Protein AF-A0AAW7ZMK2-F1 (afdb_monomer_lite)

Secondary structure (DSSP, 8-state):
----TTPEE--HHHHHHHHHHHHHHHHHGGG--SHHHHHHHHHHHHHHHHHHHTEE-TT--HHHHHHHHHHHHHHHHHHHTB-TTSPBP---

Organism: Enterobacter asburiae (NCBI:txid61645)

pLDDT: mean 91.4, std 13.64, range [38.41, 98.38]

Foldseek 3Di:
DDQDPQADEDELVVLVVLLVVLVVLLVCCVVDPDQVSLLVSLVVNVVSLVVNVNYDYPPHDPVSVVSSVVSSVSSVVSSVLADNSRDGNPPD

Structure (mmCIF, N/CA/C/O backbone):
data_AF-A0AAW7ZMK2-F1
#
_entry.id   AF-A0AAW7ZMK2-F1
#
loop_
_atom_site.group_PDB
_atom_site.id
_atom_site.type_symbol
_atom_site.label_atom_id
_atom_site.label_alt_id
_atom_site.label_comp_id
_atom_site.label_asym_id
_atom_site.label_entity_id
_atom_site.label_seq_id
_atom_site.pdbx_PDB_ins_code
_atom_site.Cartn_x
_atom_site.Cartn_y
_atom_site.Cartn_z
_atom_site.occupancy
_atom_site.B_iso_or_equiv
_atom_site.auth_seq_id
_atom_site.auth_comp_id
_atom_site.auth_asym_id
_atom_site.auth_atom_id
_atom_site.pdbx_PDB_model_num
ATOM 1 N N . MET A 1 1 ? 4.992 6.979 23.590 1.00 41.31 1 MET A N 1
ATOM 2 C CA . MET A 1 1 ? 4.915 7.198 22.129 1.00 41.31 1 MET A CA 1
ATOM 3 C C . MET A 1 1 ? 4.806 8.693 21.901 1.00 41.31 1 MET A C 1
ATOM 5 O O . MET A 1 1 ? 3.835 9.275 22.362 1.00 41.31 1 MET A O 1
ATOM 9 N N . LYS A 1 2 ? 5.822 9.329 21.307 1.00 38.41 2 LYS A N 1
ATOM 10 C CA . LYS A 1 2 ? 5.741 10.750 20.945 1.00 38.41 2 LYS A CA 1
ATOM 11 C C . LYS A 1 2 ? 4.784 10.861 19.755 1.00 38.41 2 LYS A C 1
ATOM 13 O O . LYS A 1 2 ? 5.083 10.280 18.715 1.00 38.41 2 LYS A O 1
ATOM 18 N N . LEU A 1 3 ? 3.641 11.531 19.929 1.00 43.81 3 LEU A N 1
ATOM 19 C CA . LEU A 1 3 ? 2.831 11.964 18.793 1.00 43.81 3 LEU A CA 1
ATOM 20 C C . LEU A 1 3 ? 3.705 12.923 17.984 1.00 43.81 3 LEU A C 1
ATOM 22 O O . LEU A 1 3 ? 4.107 13.968 18.488 1.00 43.81 3 LEU A O 1
ATOM 26 N N . THR A 1 4 ? 4.060 12.540 16.765 1.00 51.69 4 THR A N 1
ATOM 27 C CA . THR A 1 4 ? 4.601 13.487 15.796 1.00 51.69 4 THR A CA 1
ATOM 28 C C . THR A 1 4 ? 3.473 14.448 15.415 1.00 51.69 4 THR A C 1
ATOM 30 O O . THR A 1 4 ? 2.308 14.045 15.356 1.00 51.69 4 THR A O 1
ATOM 33 N N . GLU A 1 5 ? 3.805 15.721 15.192 1.00 57.28 5 GLU A N 1
ATOM 34 C CA . GLU A 1 5 ? 2.893 16.877 15.050 1.00 57.28 5 GLU A CA 1
ATOM 35 C C . GLU A 1 5 ? 1.848 16.778 13.916 1.00 57.28 5 GLU A C 1
ATOM 37 O O . GLU A 1 5 ? 1.103 17.719 13.677 1.00 57.28 5 GLU A O 1
ATOM 42 N N . ASN A 1 6 ? 1.747 15.638 13.230 1.00 73.00 6 ASN A N 1
ATOM 43 C CA . ASN A 1 6 ? 0.902 15.440 12.058 1.00 73.00 6 ASN A CA 1
ATOM 44 C C . ASN A 1 6 ? -0.102 14.284 12.216 1.00 73.00 6 ASN A C 1
ATOM 46 O O . ASN A 1 6 ? -0.501 13.675 11.232 1.00 73.00 6 ASN A O 1
ATOM 50 N N . THR A 1 7 ? -0.472 13.932 13.451 1.00 80.31 7 THR A N 1
ATOM 51 C CA . THR A 1 7 ? -1.443 12.861 13.736 1.00 80.31 7 THR A CA 1
ATOM 52 C C . THR A 1 7 ? -2.851 13.259 13.281 1.00 80.31 7 THR A C 1
ATOM 54 O O . THR A 1 7 ? -3.439 14.196 13.815 1.00 80.31 7 THR A O 1
ATOM 57 N N . GLN A 1 8 ? -3.417 12.514 12.331 1.00 89.94 8 GLN A N 1
ATOM 58 C CA . GLN A 1 8 ? -4.772 12.702 11.824 1.00 89.94 8 GLN A CA 1
ATOM 59 C C . GLN A 1 8 ? -5.720 11.673 12.446 1.00 89.94 8 GLN A C 1
ATOM 61 O O . GLN A 1 8 ? -5.591 10.468 12.222 1.00 89.94 8 GLN A O 1
ATOM 66 N N . TYR A 1 9 ? -6.706 12.146 13.206 1.00 92.62 9 TYR A N 1
ATOM 67 C CA . TYR A 1 9 ? -7.760 11.281 13.726 1.00 92.62 9 TYR A CA 1
ATOM 68 C C . TYR A 1 9 ? -8.822 11.017 12.664 1.00 92.62 9 TYR A C 1
ATOM 70 O O . TYR A 1 9 ? -9.362 11.951 12.078 1.00 92.62 9 TYR A O 1
ATOM 78 N N . VAL A 1 10 ? -9.130 9.741 12.445 1.00 93.50 10 VAL A N 1
ATOM 79 C CA . VAL A 1 10 ? -10.073 9.295 11.413 1.00 93.50 10 VAL A CA 1
ATOM 80 C C . VAL A 1 10 ? -11.163 8.400 11.994 1.00 93.50 10 VAL A C 1
ATOM 82 O O . VAL A 1 10 ? -10.999 7.745 13.033 1.00 93.50 10 VAL A O 1
ATOM 85 N N . THR A 1 11 ? -12.298 8.351 11.307 1.00 96.12 11 THR A N 1
ATOM 86 C CA . THR A 1 11 ? -13.384 7.416 11.606 1.00 96.12 11 THR A CA 1
ATOM 87 C C . THR A 1 11 ? -12.956 5.968 11.343 1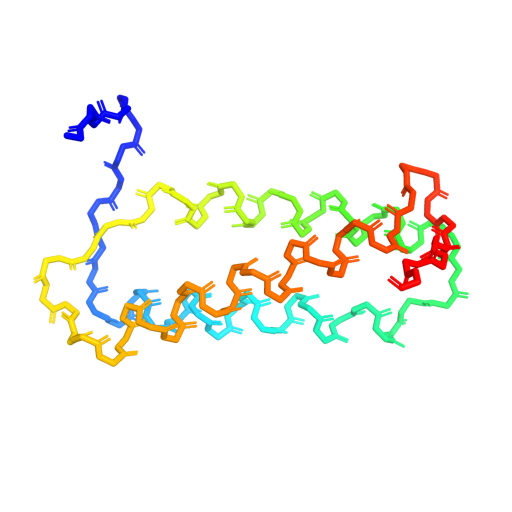.00 96.12 11 THR A C 1
ATOM 89 O O . THR A 1 11 ? -11.997 5.690 10.622 1.00 96.12 11 THR A O 1
ATOM 92 N N . VAL A 1 12 ? -13.695 5.003 11.903 1.00 96.00 12 VAL A N 1
ATOM 93 C CA . VAL A 1 12 ? -13.442 3.570 11.645 1.00 96.00 12 VAL A CA 1
ATOM 94 C C . VAL A 1 12 ? -13.614 3.237 10.159 1.00 96.00 12 VAL A C 1
ATOM 96 O O . VAL A 1 12 ? -12.876 2.409 9.628 1.00 96.00 12 VAL A O 1
ATOM 99 N N . ALA A 1 13 ? -14.570 3.883 9.485 1.00 96.06 13 ALA A N 1
ATOM 100 C CA . ALA A 1 13 ? -14.809 3.690 8.059 1.00 96.06 13 ALA A CA 1
ATOM 101 C C . ALA A 1 13 ? -13.605 4.154 7.230 1.00 96.06 13 ALA A C 1
ATOM 103 O O . ALA A 1 13 ? -13.066 3.369 6.458 1.00 96.06 13 ALA A O 1
ATOM 104 N N . GLU A 1 14 ? -13.118 5.376 7.456 1.00 95.44 14 GLU A N 1
ATOM 105 C CA . GLU A 1 14 ? -11.923 5.904 6.782 1.00 95.44 14 GLU A CA 1
ATOM 106 C C . GLU A 1 14 ? -10.678 5.063 7.075 1.00 95.44 14 GLU A C 1
ATOM 108 O O . GLU A 1 14 ? -9.894 4.783 6.169 1.00 95.44 14 GLU A O 1
ATOM 113 N N . TYR A 1 15 ? -10.523 4.594 8.318 1.00 95.69 15 TYR A N 1
ATOM 114 C CA . TYR A 1 15 ? -9.421 3.714 8.697 1.00 95.69 15 TYR A CA 1
ATOM 115 C C . TYR A 1 15 ? -9.436 2.411 7.885 1.00 95.69 15 TYR A C 1
ATOM 117 O O . TYR A 1 15 ? -8.419 2.013 7.320 1.00 95.69 15 TYR A O 1
ATOM 125 N N . ARG A 1 16 ? -10.602 1.768 7.743 1.00 96.69 16 ARG A N 1
ATOM 126 C CA . ARG A 1 16 ? -10.767 0.548 6.931 1.00 96.69 16 ARG A CA 1
ATOM 127 C C . ARG A 1 16 ? -10.624 0.799 5.432 1.00 96.69 16 ARG A C 1
ATOM 129 O O . ARG A 1 16 ? -10.046 -0.031 4.725 1.00 96.69 16 ARG A O 1
ATOM 136 N N . SER A 1 17 ? -11.098 1.941 4.947 1.00 96.69 17 SER A N 1
ATOM 137 C CA . SER A 1 17 ? -10.873 2.369 3.566 1.00 96.69 17 SER A CA 1
ATOM 138 C C . SER A 1 17 ? -9.382 2.546 3.285 1.00 96.69 17 SER A C 1
ATOM 140 O O . SER A 1 17 ? -8.903 2.091 2.250 1.00 96.69 17 SER A O 1
ATOM 142 N N . CYS A 1 18 ? -8.620 3.104 4.231 1.00 95.88 18 CYS A N 1
ATOM 143 C CA . CYS A 1 18 ? -7.165 3.207 4.132 1.00 95.88 18 CYS A CA 1
ATOM 144 C C . CYS A 1 18 ? -6.502 1.823 4.019 1.00 95.88 18 CYS A C 1
ATOM 146 O O . CYS A 1 18 ? -5.676 1.618 3.133 1.00 95.88 18 CYS A O 1
ATOM 148 N N . ILE A 1 19 ? -6.916 0.841 4.834 1.00 97.00 19 ILE A N 1
ATOM 149 C CA . ILE A 1 19 ? -6.426 -0.551 4.733 1.00 97.00 19 ILE A CA 1
ATOM 150 C C . ILE A 1 19 ? -6.655 -1.111 3.324 1.00 97.00 19 ILE A C 1
ATOM 152 O O . ILE A 1 19 ? -5.756 -1.719 2.740 1.00 97.00 19 ILE A O 1
ATOM 156 N N . THR A 1 20 ? -7.857 -0.909 2.785 1.00 97.44 20 THR A N 1
ATOM 157 C CA . THR A 1 20 ? -8.223 -1.373 1.441 1.00 97.44 20 THR A CA 1
ATOM 158 C C . THR A 1 20 ? -7.349 -0.705 0.385 1.00 97.44 20 THR A C 1
ATOM 160 O O . THR A 1 20 ? -6.753 -1.393 -0.437 1.00 97.44 20 THR A O 1
ATOM 163 N N . LEU A 1 21 ? -7.179 0.615 0.473 1.00 96.88 21 LEU A N 1
ATOM 164 C CA . LEU A 1 21 ? -6.355 1.392 -0.445 1.00 96.88 21 LEU A CA 1
ATOM 165 C C . LEU A 1 21 ? -4.888 0.936 -0.436 1.00 96.88 21 LEU A C 1
ATOM 167 O O . LEU A 1 21 ? -4.304 0.757 -1.500 1.00 96.88 21 LEU A O 1
ATOM 171 N N . LEU A 1 22 ? -4.297 0.686 0.737 1.00 97.81 22 LEU A N 1
ATOM 172 C CA . LEU A 1 22 ? -2.920 0.182 0.839 1.00 97.81 22 LEU A CA 1
ATOM 173 C C . LEU A 1 22 ? -2.744 -1.160 0.114 1.00 97.81 22 LEU A C 1
ATOM 175 O O . LEU A 1 22 ? -1.740 -1.368 -0.567 1.00 97.81 22 LEU A O 1
ATOM 179 N N . ARG A 1 23 ? -3.733 -2.056 0.219 1.00 97.75 23 ARG A N 1
ATOM 180 C CA . ARG A 1 23 ? -3.736 -3.338 -0.502 1.00 97.75 23 ARG A CA 1
ATOM 181 C C . ARG A 1 23 ? -3.882 -3.139 -2.006 1.00 97.75 23 ARG A C 1
ATOM 183 O O . ARG A 1 23 ? -3.109 -3.723 -2.753 1.00 97.75 23 ARG A O 1
ATOM 190 N N . THR A 1 24 ? -4.783 -2.258 -2.440 1.00 97.56 24 THR A N 1
ATOM 191 C CA . THR A 1 24 ? -4.938 -1.911 -3.859 1.00 97.56 24 THR A CA 1
ATOM 192 C C . THR A 1 24 ? -3.639 -1.371 -4.451 1.00 97.56 24 THR A C 1
ATOM 194 O O . THR A 1 24 ? -3.244 -1.793 -5.533 1.00 97.56 24 THR A O 1
ATOM 197 N N . TYR A 1 25 ? -2.924 -0.493 -3.737 1.00 96.38 25 TYR A N 1
ATOM 198 C CA . TYR A 1 25 ? -1.614 -0.022 -4.193 1.00 96.38 25 TYR A CA 1
ATOM 199 C C . TYR A 1 25 ? -0.588 -1.148 -4.259 1.00 96.38 25 TYR A C 1
ATOM 201 O O . TYR A 1 25 ? 0.189 -1.181 -5.206 1.00 96.38 25 TYR A O 1
ATOM 209 N N . LYS A 1 26 ? -0.589 -2.086 -3.308 1.00 97.06 26 LYS A N 1
ATOM 210 C CA . LYS A 1 26 ? 0.296 -3.256 -3.369 1.00 97.06 26 LYS A CA 1
ATOM 211 C C . LYS A 1 26 ? 0.023 -4.079 -4.633 1.00 97.06 26 LYS A C 1
ATOM 213 O O . LYS A 1 26 ? 0.954 -4.394 -5.365 1.00 97.06 26 LYS A O 1
ATOM 218 N N . ASP A 1 27 ? -1.243 -4.380 -4.909 1.00 97.31 27 ASP A N 1
ATOM 219 C CA . ASP A 1 27 ? -1.638 -5.207 -6.054 1.00 97.31 27 ASP A CA 1
ATOM 220 C C . ASP A 1 27 ? -1.416 -4.491 -7.400 1.00 97.31 27 ASP A C 1
ATOM 222 O O . ASP A 1 27 ? -1.099 -5.133 -8.399 1.00 97.31 27 ASP A O 1
ATOM 226 N N . ALA A 1 28 ? -1.486 -3.156 -7.428 1.00 97.19 28 ALA A N 1
ATOM 227 C CA . ALA A 1 28 ? -1.225 -2.364 -8.631 1.00 97.19 28 ALA A CA 1
ATOM 228 C C . ALA A 1 28 ? 0.199 -2.541 -9.194 1.00 97.19 28 ALA A C 1
ATOM 230 O O . ALA A 1 28 ? 0.400 -2.303 -10.383 1.00 97.19 28 ALA A O 1
ATOM 231 N N . LEU A 1 29 ? 1.170 -2.991 -8.385 1.00 97.00 29 LEU A N 1
ATOM 232 C CA . LEU A 1 29 ? 2.526 -3.286 -8.862 1.00 97.00 29 LEU A CA 1
ATOM 233 C C . LEU A 1 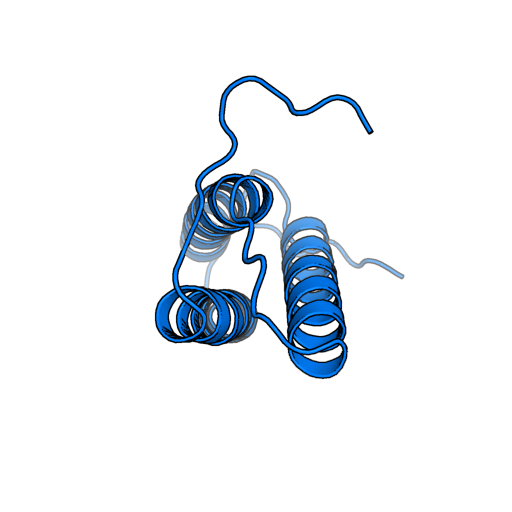29 ? 2.527 -4.342 -9.976 1.00 97.00 29 LEU A C 1
ATOM 235 O O . LEU A 1 29 ? 3.286 -4.219 -10.935 1.00 97.00 29 LEU A O 1
ATOM 239 N N . TYR A 1 30 ? 1.666 -5.360 -9.872 1.00 94.50 30 TYR A N 1
ATOM 240 C CA . TYR A 1 30 ? 1.590 -6.442 -10.859 1.00 94.50 30 TYR A CA 1
ATOM 241 C C . TYR A 1 30 ? 1.103 -5.965 -12.232 1.00 94.50 30 TYR A C 1
ATOM 243 O O . TYR A 1 30 ? 1.324 -6.650 -13.225 1.00 94.50 30 TYR A O 1
ATOM 251 N N . GLY A 1 31 ? 0.459 -4.796 -12.295 1.00 96.06 31 GLY A N 1
ATOM 252 C CA . GLY A 1 31 ? 0.032 -4.170 -13.544 1.00 96.06 31 GLY A CA 1
ATOM 253 C C . GLY A 1 31 ? 1.100 -3.299 -14.210 1.00 96.06 31 GLY A C 1
ATOM 254 O O . GLY A 1 31 ? 0.856 -2.810 -15.306 1.00 96.06 31 GLY A O 1
ATOM 255 N N . CYS A 1 32 ? 2.254 -3.065 -13.574 1.00 97.38 32 CYS A N 1
ATOM 256 C CA . CYS A 1 32 ? 3.318 -2.245 -14.151 1.00 97.38 32 CYS A CA 1
ATOM 257 C C . CYS A 1 32 ? 4.195 -3.065 -15.111 1.00 97.38 32 CYS A C 1
ATOM 259 O O . CYS A 1 32 ? 4.932 -3.965 -14.699 1.00 97.38 32 CYS A O 1
ATOM 261 N N . CYS A 1 33 ? 4.176 -2.694 -1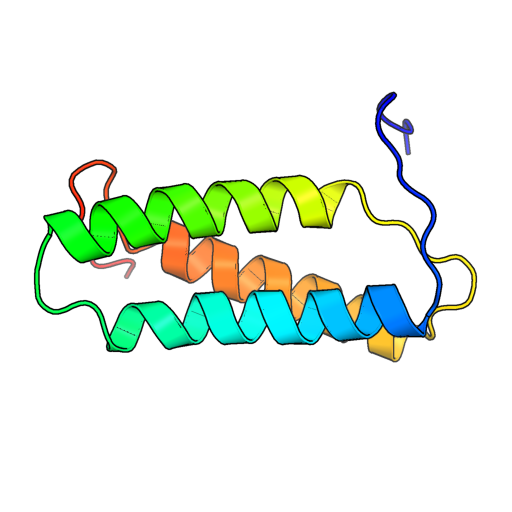6.384 1.00 96.00 33 CYS A N 1
ATOM 262 C CA . CYS A 1 33 ? 4.840 -3.369 -17.492 1.00 96.00 33 CYS A CA 1
ATOM 263 C C . CYS A 1 33 ? 6.278 -2.883 -17.718 1.00 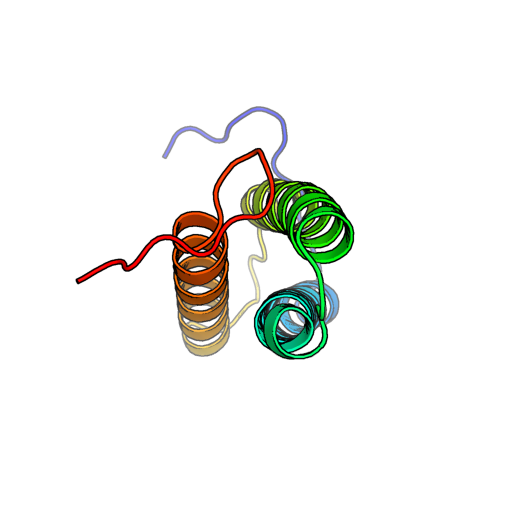96.00 33 CYS A C 1
ATOM 265 O O . CYS A 1 33 ? 7.114 -3.641 -18.209 1.00 96.00 33 CYS A O 1
ATOM 267 N N . ASN A 1 34 ? 6.603 -1.646 -17.340 1.00 97.00 34 ASN A N 1
ATOM 268 C CA . ASN A 1 34 ? 7.932 -1.066 -17.551 1.00 97.00 34 ASN A CA 1
ATOM 269 C C . ASN A 1 34 ? 8.483 -0.359 -16.298 1.00 97.00 34 ASN A C 1
ATOM 271 O O . ASN A 1 34 ? 7.833 -0.286 -15.251 1.00 97.00 34 ASN A O 1
ATOM 275 N N . ASN A 1 35 ? 9.730 0.106 -16.390 1.00 97.94 35 ASN A N 1
ATOM 276 C CA . ASN A 1 35 ? 10.414 0.753 -15.272 1.00 97.94 35 ASN A CA 1
ATOM 277 C C . ASN A 1 35 ? 9.787 2.110 -14.919 1.00 97.94 35 ASN A C 1
ATOM 279 O O . ASN A 1 35 ? 9.632 2.393 -13.737 1.00 97.94 35 ASN A O 1
ATOM 283 N N . ASP A 1 36 ? 9.336 2.897 -15.895 1.00 98.12 36 ASP A N 1
ATOM 284 C CA . ASP A 1 36 ? 8.716 4.209 -15.650 1.00 98.12 36 ASP A CA 1
ATOM 285 C C . ASP A 1 36 ? 7.385 4.079 -14.890 1.00 98.12 36 ASP A C 1
ATOM 287 O O . ASP A 1 36 ? 7.087 4.838 -13.960 1.00 98.12 36 ASP A O 1
ATOM 291 N N . GLU A 1 37 ? 6.593 3.062 -15.231 1.00 98.19 37 GLU A N 1
ATOM 292 C CA . GLU A 1 37 ? 5.365 2.708 -14.524 1.00 98.19 37 GLU A CA 1
ATOM 293 C C . GLU A 1 37 ? 5.663 2.248 -13.099 1.00 98.19 37 GLU A C 1
ATOM 295 O O . GLU A 1 37 ? 5.026 2.730 -12.161 1.00 98.19 37 GLU A O 1
ATOM 300 N N . ARG A 1 38 ? 6.663 1.377 -12.910 1.00 98.31 38 ARG A N 1
ATOM 301 C CA . ARG A 1 38 ? 7.098 0.927 -11.577 1.00 98.31 38 ARG A CA 1
ATOM 302 C C . ARG A 1 38 ? 7.658 2.070 -10.736 1.00 98.31 38 ARG A C 1
ATOM 304 O O . ARG A 1 38 ? 7.374 2.143 -9.542 1.00 98.31 38 ARG A O 1
ATOM 311 N N . GLN A 1 39 ? 8.401 2.994 -11.334 1.00 98.12 39 GLN A N 1
ATOM 312 C CA . GLN A 1 39 ? 8.903 4.195 -10.673 1.00 98.12 39 GLN A CA 1
ATOM 313 C C . GLN A 1 39 ? 7.744 5.096 -10.227 1.00 98.12 39 GLN A C 1
ATOM 315 O O . GLN A 1 39 ? 7.675 5.499 -9.061 1.00 98.12 39 GLN A O 1
ATOM 320 N N . SER A 1 40 ? 6.801 5.368 -11.132 1.00 97.88 40 SER A N 1
ATOM 321 C CA . SER A 1 40 ? 5.601 6.160 -10.845 1.00 97.88 40 SER A CA 1
ATOM 322 C C . SER A 1 40 ? 4.749 5.515 -9.755 1.00 97.88 40 SER A C 1
ATOM 324 O O . SER A 1 40 ? 4.291 6.186 -8.825 1.00 97.88 40 SER A O 1
ATOM 326 N N . TRP A 1 41 ? 4.562 4.198 -9.838 1.00 98.38 41 TRP A N 1
ATOM 327 C CA . TRP A 1 41 ? 3.901 3.397 -8.820 1.00 98.38 41 TRP A CA 1
ATOM 328 C C . TRP A 1 41 ? 4.604 3.536 -7.470 1.00 98.38 41 TRP A C 1
ATOM 330 O O . TRP A 1 41 ? 3.952 3.870 -6.482 1.00 98.38 41 TRP A O 1
ATOM 340 N N . ARG A 1 42 ? 5.932 3.374 -7.426 1.00 98.06 42 ARG A N 1
ATOM 341 C CA . ARG A 1 42 ? 6.728 3.437 -6.195 1.00 98.06 42 ARG A CA 1
ATOM 342 C C . ARG A 1 42 ? 6.593 4.792 -5.507 1.00 98.06 42 ARG A C 1
ATOM 344 O O . ARG A 1 42 ? 6.421 4.848 -4.289 1.00 98.06 42 ARG A O 1
ATOM 351 N N . ALA A 1 43 ? 6.637 5.884 -6.271 1.00 97.69 43 ALA A N 1
ATOM 352 C CA . ALA A 1 43 ? 6.452 7.235 -5.745 1.00 97.69 43 ALA A CA 1
ATOM 353 C C . ALA A 1 43 ? 5.055 7.427 -5.127 1.00 97.69 43 ALA A C 1
ATOM 355 O O . ALA A 1 43 ? 4.929 7.938 -4.011 1.00 97.69 43 ALA A O 1
ATOM 356 N N . ARG A 1 44 ? 4.001 6.962 -5.813 1.00 97.38 44 ARG A N 1
ATOM 357 C CA . ARG A 1 44 ? 2.620 7.010 -5.303 1.00 97.38 44 ARG A CA 1
ATOM 358 C C . ARG A 1 44 ? 2.455 6.136 -4.058 1.00 97.38 44 ARG A C 1
ATOM 360 O O . ARG A 1 44 ? 1.921 6.604 -3.056 1.00 97.38 44 ARG A O 1
ATOM 367 N N . ALA A 1 45 ? 2.959 4.906 -4.089 1.00 97.62 45 ALA A N 1
ATOM 368 C CA . ALA A 1 45 ? 2.896 3.960 -2.981 1.00 97.62 45 ALA A CA 1
ATOM 369 C C . ALA A 1 45 ? 3.572 4.517 -1.716 1.00 97.62 45 ALA A C 1
ATOM 371 O O . ALA A 1 45 ? 2.987 4.457 -0.636 1.00 97.62 45 ALA A O 1
ATOM 372 N N . LEU A 1 46 ? 4.749 5.142 -1.851 1.00 97.19 46 LEU A N 1
ATOM 373 C CA . LEU A 1 46 ? 5.420 5.841 -0.748 1.00 97.19 46 LEU A CA 1
ATOM 374 C C . LEU A 1 46 ? 4.578 6.984 -0.176 1.00 97.19 46 LEU A C 1
ATOM 376 O O . LEU A 1 46 ? 4.474 7.116 1.042 1.00 97.19 46 LEU A O 1
ATOM 380 N N . ASN A 1 47 ? 3.959 7.794 -1.038 1.00 95.62 47 ASN A N 1
ATOM 381 C CA . ASN A 1 47 ? 3.094 8.890 -0.604 1.00 95.62 47 ASN A CA 1
ATOM 382 C C . ASN A 1 47 ? 1.895 8.370 0.206 1.00 95.62 47 ASN A C 1
ATOM 384 O O . ASN A 1 47 ? 1.601 8.890 1.282 1.00 95.62 47 ASN A O 1
ATOM 388 N N . HIS A 1 48 ? 1.240 7.310 -0.275 1.00 95.31 48 HIS A N 1
ATOM 389 C CA . HIS A 1 48 ? 0.109 6.697 0.420 1.00 95.31 48 HIS A CA 1
ATOM 390 C C . HIS A 1 48 ? 0.512 6.024 1.727 1.00 95.31 48 HIS A C 1
ATOM 392 O O . HIS A 1 48 ? -0.191 6.188 2.721 1.00 95.31 48 HIS A O 1
ATOM 398 N N . LEU A 1 49 ? 1.648 5.325 1.758 1.00 96.38 49 LEU A N 1
ATOM 399 C CA . LEU A 1 49 ? 2.155 4.722 2.985 1.00 96.38 49 LEU A CA 1
ATOM 400 C C . LEU A 1 49 ? 2.497 5.795 4.026 1.00 96.38 49 LEU A C 1
ATOM 402 O O . LEU A 1 49 ? 2.089 5.679 5.177 1.00 96.38 49 LEU A O 1
ATOM 406 N N . SER A 1 50 ? 3.168 6.875 3.617 1.00 94.00 50 SER A N 1
ATOM 407 C CA . SER A 1 50 ? 3.485 8.000 4.502 1.00 94.00 50 SER A CA 1
ATOM 408 C C . SER A 1 50 ? 2.218 8.648 5.072 1.00 94.00 50 SER A C 1
ATOM 410 O O . SER A 1 50 ? 2.111 8.798 6.288 1.00 94.00 50 SER A O 1
ATOM 412 N N . LYS A 1 51 ? 1.210 8.934 4.237 1.00 91.75 51 LYS A N 1
ATOM 413 C CA . LYS A 1 51 ? -0.097 9.436 4.700 1.00 91.75 51 LYS A CA 1
ATOM 414 C C . LYS A 1 51 ? -0.807 8.459 5.633 1.00 91.75 51 LYS A C 1
ATOM 416 O O . LYS A 1 51 ? -1.410 8.876 6.607 1.00 91.75 51 LYS A O 1
ATOM 421 N N . ALA A 1 52 ? -0.731 7.157 5.374 1.00 92.75 52 ALA A N 1
ATOM 422 C CA . ALA A 1 52 ? -1.341 6.173 6.257 1.00 92.75 52 ALA A CA 1
ATOM 423 C C . ALA A 1 52 ? -0.689 6.184 7.648 1.00 92.75 52 ALA A C 1
ATOM 425 O O . ALA A 1 52 ? -1.392 6.052 8.645 1.00 92.75 52 ALA A O 1
ATOM 426 N N . THR A 1 53 ? 0.630 6.392 7.753 1.00 88.81 53 THR A N 1
ATOM 427 C CA . THR A 1 53 ? 1.307 6.408 9.065 1.00 88.81 53 THR A CA 1
ATOM 428 C C . THR A 1 53 ? 0.861 7.536 9.993 1.00 88.81 53 THR A C 1
ATOM 430 O O . THR A 1 53 ? 1.059 7.413 11.199 1.00 88.81 53 THR A O 1
ATOM 433 N N . SER A 1 54 ? 0.231 8.596 9.475 1.00 89.50 54 SER A N 1
ATOM 434 C CA . SER A 1 54 ? -0.366 9.636 10.312 1.00 89.50 54 SER A CA 1
ATOM 435 C C . SER A 1 54 ? -1.787 9.318 10.783 1.00 89.50 54 SER A C 1
ATOM 437 O O . SER A 1 54 ? -2.308 10.042 11.630 1.00 89.50 54 SER A O 1
ATOM 439 N N . PHE A 1 55 ? -2.436 8.267 10.272 1.00 90.44 55 PHE A N 1
ATOM 440 C CA . PHE A 1 55 ? -3.825 7.959 10.611 1.00 90.44 55 PHE A CA 1
ATOM 441 C C . PHE A 1 55 ? -3.926 7.252 11.961 1.00 90.44 55 PHE A C 1
ATOM 443 O O . PHE A 1 55 ? -3.381 6.168 12.173 1.00 90.44 55 PHE A O 1
ATOM 450 N N . HIS A 1 56 ? -4.734 7.821 12.849 1.00 89.38 56 HIS A N 1
ATOM 451 C CA . HIS A 1 56 ? -5.071 7.241 14.141 1.00 89.38 56 HIS A CA 1
ATOM 452 C C . HIS A 1 56 ? -6.587 7.090 14.284 1.00 89.38 56 HIS A C 1
ATOM 454 O O . HIS A 1 56 ? -7.354 8.005 14.000 1.00 89.38 56 HIS A O 1
ATOM 460 N N . CYS A 1 57 ? -7.043 5.933 14.764 1.00 92.81 57 CYS A N 1
ATOM 461 C CA . CYS A 1 57 ? -8.464 5.675 14.991 1.00 92.81 57 CYS A CA 1
ATOM 462 C C . CYS A 1 57 ? -8.691 5.086 16.386 1.00 92.81 57 CYS A C 1
ATOM 464 O O . CYS A 1 57 ? -8.366 3.930 16.633 1.00 92.81 57 CYS A O 1
ATOM 466 N N . HIS A 1 58 ? -9.289 5.855 17.298 1.00 89.88 58 HIS A N 1
ATOM 467 C CA . HIS A 1 58 ? -9.537 5.414 18.680 1.00 89.88 58 HIS A CA 1
ATOM 468 C C . HIS A 1 58 ? -10.525 4.246 18.795 1.00 89.88 58 HIS A C 1
ATOM 470 O O . HIS A 1 58 ? -10.451 3.460 19.733 1.00 89.88 58 HIS A O 1
ATOM 476 N N . ARG A 1 59 ? -11.480 4.153 17.862 1.00 91.44 59 ARG A N 1
ATOM 477 C CA . ARG A 1 59 ? -12.585 3.180 17.906 1.00 91.44 59 ARG A CA 1
ATOM 478 C C . ARG A 1 59 ? -12.355 1.959 17.012 1.00 91.44 59 ARG A C 1
ATOM 480 O O . ARG A 1 59 ? -13.238 1.107 16.911 1.00 91.44 59 ARG A O 1
ATOM 487 N N . ALA A 1 60 ? -11.209 1.881 16.337 1.00 93.50 60 ALA A N 1
ATOM 488 C CA . ALA A 1 60 ? -10.852 0.717 15.540 1.00 93.50 60 ALA A CA 1
ATOM 489 C C . ALA A 1 60 ? -10.678 -0.507 16.453 1.00 93.50 60 ALA A C 1
ATOM 491 O O . ALA A 1 60 ? -10.163 -0.411 17.567 1.00 93.50 60 ALA A O 1
ATOM 492 N N . LYS A 1 61 ? -11.129 -1.678 15.998 1.00 94.94 61 LYS A N 1
ATOM 493 C CA . LYS A 1 61 ? -10.974 -2.913 16.773 1.00 94.94 61 LYS A CA 1
ATOM 494 C C . LYS A 1 61 ? -9.521 -3.397 16.685 1.00 94.94 61 LYS A C 1
ATOM 496 O O . LYS A 1 61 ? -8.851 -3.136 15.686 1.00 94.94 61 LYS A O 1
ATOM 501 N N . PRO A 1 62 ? -9.039 -4.222 17.634 1.00 95.81 62 PRO A N 1
ATOM 502 C CA . PRO A 1 62 ? -7.721 -4.860 17.533 1.00 95.81 62 PRO A CA 1
ATOM 503 C C . PRO A 1 62 ? -7.469 -5.580 16.197 1.00 95.81 62 PRO A C 1
ATOM 505 O O . PRO A 1 62 ? -6.344 -5.609 15.705 1.00 95.81 62 PRO A O 1
ATOM 508 N N . ALA A 1 63 ? -8.517 -6.142 15.586 1.00 95.94 63 ALA A N 1
ATOM 509 C CA . ALA A 1 63 ? -8.441 -6.746 14.257 1.00 95.94 63 ALA A CA 1
ATOM 510 C C . ALA A 1 63 ? -8.131 -5.722 13.150 1.00 95.94 63 ALA A C 1
ATOM 512 O O . ALA A 1 63 ? -7.294 -6.008 12.297 1.00 95.94 63 ALA A O 1
ATOM 513 N N . ASP A 1 64 ? -8.743 -4.535 13.198 1.00 95.69 64 ASP A N 1
ATOM 514 C CA . ASP A 1 64 ? -8.501 -3.454 12.238 1.00 95.69 64 ASP A CA 1
ATOM 515 C C . ASP A 1 64 ? -7.038 -2.985 12.328 1.00 95.69 64 ASP A C 1
ATOM 517 O O . ASP A 1 64 ? -6.359 -2.883 11.310 1.00 95.69 64 ASP A O 1
ATOM 521 N N . PHE A 1 65 ? -6.500 -2.811 13.543 1.00 95.06 65 PHE A N 1
ATOM 522 C CA . PHE A 1 65 ? -5.088 -2.451 13.743 1.00 95.06 65 PHE A CA 1
ATOM 523 C C . PHE A 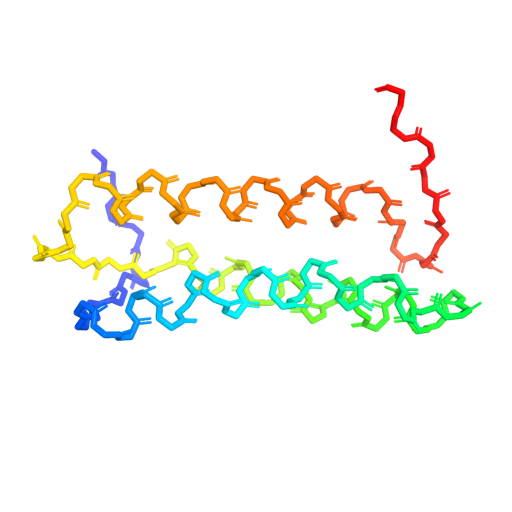1 65 ? -4.116 -3.505 13.197 1.00 95.06 65 PHE A C 1
ATOM 525 O O . PHE A 1 65 ? -3.109 -3.160 12.577 1.00 95.06 65 PHE A O 1
ATOM 532 N N . ARG A 1 66 ? -4.408 -4.801 13.394 1.00 97.19 66 ARG A N 1
ATOM 533 C CA . ARG A 1 66 ? -3.593 -5.888 12.823 1.00 97.19 66 ARG A CA 1
ATOM 534 C C . ARG A 1 66 ? -3.623 -5.869 11.299 1.00 97.19 66 ARG A C 1
ATOM 536 O O . ARG A 1 66 ? -2.573 -5.997 10.673 1.00 97.19 66 ARG A O 1
ATOM 543 N N . GLN A 1 67 ? -4.804 -5.695 10.708 1.00 97.44 67 GLN A N 1
ATOM 544 C CA . GLN A 1 67 ? -4.958 -5.612 9.257 1.00 97.44 67 GLN A CA 1
ATOM 545 C C . GLN A 1 67 ? -4.243 -4.391 8.677 1.00 97.44 67 GLN A C 1
ATOM 547 O O . GLN A 1 67 ? -3.571 -4.525 7.658 1.00 97.44 67 GLN A O 1
ATOM 552 N N . PHE A 1 68 ? -4.332 -3.241 9.344 1.00 96.50 68 PHE A N 1
ATOM 553 C CA . PHE A 1 68 ? -3.626 -2.025 8.958 1.00 96.50 68 PHE A CA 1
ATOM 554 C C . PHE A 1 68 ? -2.112 -2.210 9.001 1.00 96.50 68 PHE A C 1
ATOM 556 O O . PHE A 1 68 ? -1.439 -2.001 7.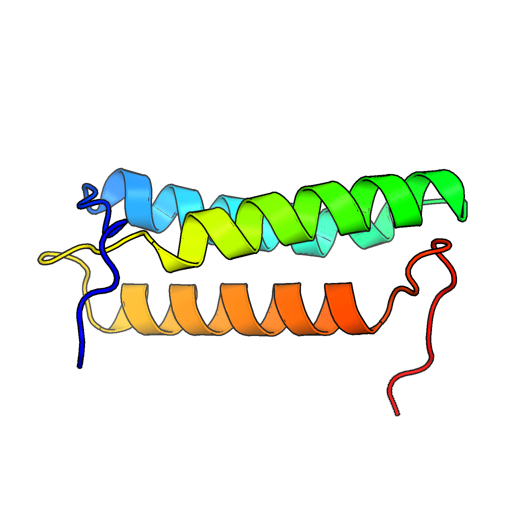995 1.00 96.50 68 PHE A O 1
ATOM 563 N N . LYS A 1 69 ? -1.577 -2.701 10.125 1.00 96.19 69 LYS A N 1
ATOM 564 C CA . LYS A 1 69 ? -0.144 -2.993 10.258 1.00 96.19 69 LYS A CA 1
ATOM 565 C C . LYS A 1 69 ? 0.332 -3.957 9.170 1.00 96.19 69 LYS A C 1
ATOM 567 O O . LYS A 1 69 ? 1.353 -3.702 8.540 1.00 96.19 69 LYS A O 1
ATOM 572 N N . SER A 1 70 ? -0.424 -5.027 8.927 1.00 97.44 70 SER A N 1
ATOM 573 C CA . SER A 1 70 ? -0.115 -6.008 7.886 1.00 97.44 70 SER A CA 1
ATOM 574 C C . SER A 1 70 ? -0.115 -5.382 6.487 1.00 97.44 70 SER A C 1
ATOM 576 O O . SER A 1 70 ? 0.830 -5.596 5.733 1.00 97.44 70 SER A O 1
ATOM 578 N N . ALA A 1 71 ? -1.111 -4.553 6.155 1.00 97.75 71 ALA A N 1
ATOM 579 C CA . ALA A 1 71 ? -1.186 -3.868 4.864 1.00 97.75 71 ALA A CA 1
ATOM 580 C C . ALA A 1 71 ? -0.012 -2.896 4.656 1.00 97.75 71 ALA A C 1
ATOM 582 O O . ALA A 1 71 ? 0.612 -2.917 3.597 1.00 97.75 71 ALA A O 1
ATOM 583 N N . CYS A 1 72 ? 0.347 -2.109 5.677 1.00 97.44 72 CYS A N 1
ATOM 584 C CA . CYS A 1 72 ? 1.522 -1.236 5.641 1.00 97.44 72 CYS A CA 1
ATOM 585 C C . CYS A 1 72 ? 2.817 -2.026 5.412 1.00 97.44 72 CYS A C 1
ATOM 587 O O . CYS A 1 72 ? 3.629 -1.640 4.578 1.00 97.44 72 CYS A O 1
ATOM 589 N N . GLN A 1 73 ? 3.009 -3.141 6.125 1.00 97.31 73 GLN A N 1
ATOM 590 C CA . GLN A 1 73 ? 4.200 -3.986 5.987 1.00 97.31 73 GLN A CA 1
ATOM 591 C C . GLN A 1 73 ? 4.304 -4.616 4.596 1.00 97.31 73 GLN A C 1
ATOM 593 O O . GLN A 1 73 ? 5.376 -4.599 3.998 1.00 97.31 73 GLN A O 1
ATOM 598 N N . GLN A 1 74 ? 3.195 -5.137 4.067 1.00 97.44 74 GLN A N 1
ATOM 599 C CA . GLN A 1 74 ? 3.161 -5.718 2.725 1.00 97.44 74 GLN A CA 1
ATOM 600 C C . GLN A 1 74 ? 3.461 -4.671 1.651 1.00 97.44 74 GLN A C 1
ATOM 602 O O . GLN A 1 74 ? 4.296 -4.917 0.786 1.00 97.44 74 GLN A O 1
ATOM 607 N N . LEU A 1 75 ? 2.844 -3.486 1.734 1.00 97.81 75 LEU A N 1
ATOM 608 C CA . LEU A 1 75 ? 3.119 -2.407 0.787 1.00 97.81 75 LEU A CA 1
ATOM 609 C C . LEU A 1 75 ? 4.572 -1.930 0.887 1.00 97.81 75 LEU A C 1
ATOM 611 O O . LEU A 1 75 ? 5.223 -1.750 -0.137 1.00 97.81 75 LEU A O 1
ATOM 615 N N . GLN A 1 76 ? 5.106 -1.771 2.101 1.00 97.69 76 GLN A N 1
ATOM 616 C CA . GLN A 1 76 ? 6.506 -1.397 2.308 1.00 97.69 76 GLN A CA 1
ATOM 617 C C . GLN A 1 76 ? 7.465 -2.430 1.709 1.00 97.69 76 GLN A C 1
ATOM 619 O O . GLN A 1 76 ? 8.468 -2.051 1.109 1.00 97.69 76 GLN A O 1
ATOM 624 N N . HIS A 1 77 ? 7.161 -3.721 1.849 1.00 96.56 77 HIS A N 1
ATOM 625 C CA . HIS A 1 77 ? 7.955 -4.786 1.246 1.00 96.56 77 HIS A CA 1
ATOM 626 C C . HIS A 1 77 ? 7.937 -4.698 -0.288 1.00 96.56 77 HIS A C 1
ATOM 628 O O . HIS A 1 77 ? 9.003 -4.670 -0.896 1.00 96.56 77 HIS A O 1
ATOM 634 N N . SER A 1 78 ? 6.763 -4.531 -0.907 1.00 96.88 78 SER A N 1
ATOM 635 C CA . SER A 1 78 ? 6.657 -4.308 -2.357 1.00 96.88 78 SER A CA 1
ATOM 636 C C . SER A 1 78 ? 7.363 -3.025 -2.815 1.00 96.88 78 SER A C 1
ATOM 638 O O . SER A 1 78 ? 7.960 -2.990 -3.884 1.00 96.88 78 SER A O 1
ATOM 640 N N . ILE A 1 79 ? 7.330 -1.949 -2.022 1.00 97.38 79 ILE A N 1
ATOM 641 C CA . ILE A 1 79 ? 8.086 -0.720 -2.320 1.00 97.38 79 ILE A CA 1
ATOM 642 C C . ILE A 1 79 ? 9.592 -1.004 -2.313 1.00 97.38 79 ILE A C 1
ATOM 644 O O . ILE A 1 79 ? 10.323 -0.454 -3.134 1.00 97.38 79 ILE A O 1
ATOM 648 N N . ASN A 1 80 ? 10.059 -1.842 -1.387 1.00 96.75 80 ASN A N 1
ATOM 649 C CA . ASN A 1 80 ? 11.470 -2.192 -1.255 1.00 96.75 80 ASN A CA 1
ATOM 650 C C . ASN A 1 80 ? 11.948 -3.162 -2.343 1.00 96.75 80 ASN A C 1
ATOM 652 O O . ASN A 1 80 ? 13.141 -3.185 -2.631 1.00 96.75 80 ASN A O 1
ATOM 656 N N . SER A 1 81 ? 11.043 -3.907 -2.985 1.00 96.06 81 SER A N 1
ATOM 657 C CA . SER A 1 81 ? 11.358 -4.719 -4.165 1.00 96.06 81 SER A CA 1
ATOM 658 C C . SER A 1 81 ? 11.417 -3.908 -5.463 1.00 96.06 81 SER A C 1
ATOM 660 O O . SER A 1 81 ? 11.582 -4.491 -6.530 1.00 96.06 81 SER A O 1
ATOM 662 N N . VAL A 1 82 ? 11.265 -2.579 -5.411 1.00 97.19 82 VAL A N 1
ATOM 663 C CA . VAL A 1 82 ? 11.382 -1.683 -6.570 1.00 97.19 82 VAL A CA 1
ATOM 664 C C . VAL A 1 82 ? 12.419 -0.595 -6.278 1.00 97.19 82 VAL A C 1
ATOM 666 O O . VAL A 1 82 ? 12.328 0.122 -5.275 1.00 97.19 82 VAL A O 1
ATOM 669 N N . SER A 1 83 ? 13.408 -0.438 -7.158 1.00 96.62 83 SER A N 1
ATOM 670 C CA . SER A 1 83 ? 14.417 0.622 -7.063 1.00 96.62 83 SER A CA 1
ATOM 671 C C . SER A 1 83 ? 13.814 2.008 -7.313 1.00 96.62 83 SER A C 1
ATOM 673 O O . SER A 1 83 ? 12.658 2.152 -7.720 1.00 96.62 83 SER A O 1
ATOM 675 N N . ARG A 1 84 ? 14.591 3.071 -7.083 1.00 95.06 84 ARG A N 1
ATOM 676 C CA . ARG A 1 84 ? 14.138 4.442 -7.382 1.00 95.06 84 ARG A CA 1
ATOM 677 C C . ARG A 1 84 ? 13.931 4.670 -8.883 1.00 95.06 84 ARG A C 1
ATOM 679 O O . ARG A 1 84 ? 13.133 5.522 -9.257 1.00 95.06 84 ARG A O 1
ATOM 686 N N . GLU A 1 85 ? 14.604 3.877 -9.702 1.00 96.75 85 GLU A N 1
ATOM 687 C CA . GLU A 1 85 ? 14.575 3.862 -11.161 1.00 96.75 85 GLU A CA 1
ATOM 688 C C . GLU A 1 85 ? 13.555 2.842 -11.706 1.00 96.75 85 GLU A C 1
ATOM 690 O O . GLU A 1 85 ? 13.494 2.616 -12.908 1.00 96.75 85 GLU A O 1
ATOM 695 N N . GLY A 1 86 ? 12.761 2.195 -10.839 1.00 96.69 86 GLY A N 1
ATOM 696 C CA . GLY A 1 86 ? 11.687 1.283 -11.249 1.00 96.69 86 GLY A CA 1
ATOM 697 C C . GLY A 1 86 ? 12.123 -0.149 -11.579 1.00 96.69 86 GLY A C 1
ATOM 698 O O . GLY A 1 86 ? 11.309 -0.944 -12.056 1.00 96.69 86 GLY A O 1
ATOM 699 N N . GLN A 1 87 ? 13.381 -0.505 -11.318 1.00 97.00 87 GLN A N 1
ATOM 700 C CA . GLN A 1 87 ? 13.877 -1.871 -11.499 1.00 97.00 87 GLN A CA 1
ATOM 701 C C . GLN A 1 87 ? 13.374 -2.772 -10.370 1.00 97.00 87 GLN A C 1
ATOM 703 O O . GLN A 1 87 ? 13.326 -2.350 -9.214 1.00 97.00 87 GLN A O 1
ATOM 708 N N . LEU A 1 88 ? 13.031 -4.022 -10.685 1.00 94.69 88 LEU A N 1
ATOM 709 C CA . LEU A 1 88 ? 12.725 -5.013 -9.656 1.00 94.69 88 LEU A CA 1
ATOM 710 C C . LEU A 1 88 ? 14.021 -5.443 -8.967 1.00 94.69 88 LEU A C 1
ATOM 712 O O . LEU A 1 88 ? 14.962 -5.899 -9.614 1.00 94.69 88 LEU A O 1
ATOM 716 N N . ILE A 1 89 ? 14.057 -5.285 -7.650 1.00 91.75 89 ILE A N 1
ATOM 717 C CA . ILE A 1 89 ? 15.149 -5.741 -6.801 1.00 91.75 89 ILE A CA 1
ATOM 718 C C . ILE A 1 89 ? 14.725 -7.107 -6.272 1.00 91.75 89 ILE A C 1
ATOM 720 O O . ILE A 1 89 ? 13.695 -7.211 -5.605 1.00 91.75 89 ILE A O 1
ATOM 724 N N . ASN A 1 90 ? 15.504 -8.151 -6.564 1.00 65.88 90 ASN A N 1
ATOM 725 C CA . ASN A 1 90 ? 15.323 -9.442 -5.908 1.00 65.88 90 ASN A CA 1
ATOM 726 C C . ASN A 1 90 ? 15.615 -9.259 -4.418 1.00 65.88 90 ASN A C 1
ATOM 728 O O . ASN A 1 90 ? 16.770 -9.199 -4.000 1.00 65.88 90 ASN A O 1
ATOM 732 N N . VAL A 1 91 ? 14.556 -9.131 -3.626 1.00 55.59 91 VAL A N 1
ATOM 733 C CA . VAL A 1 91 ? 14.644 -9.235 -2.175 1.00 55.59 91 VAL A CA 1
ATOM 734 C C . VAL A 1 91 ? 14.588 -10.732 -1.884 1.00 55.59 91 VAL A C 1
ATOM 736 O O . VAL A 1 91 ? 13.529 -11.337 -2.037 1.00 55.59 91 VAL A O 1
ATOM 739 N N . ALA A 1 92 ? 15.758 -11.321 -1.622 1.00 43.12 92 ALA A N 1
ATOM 740 C CA . ALA A 1 92 ? 15.902 -12.718 -1.212 1.00 43.12 92 ALA A CA 1
ATOM 741 C C . ALA A 1 92 ? 15.107 -13.023 0.068 1.00 43.12 92 ALA A C 1
ATOM 743 O O . ALA A 1 92 ? 14.964 -12.100 0.908 1.00 43.12 92 ALA A O 1
#

Radius of gyration: 14.21 Å; chains: 1; bounding box: 31×30×40 Å

Sequence (92 aa):
MKLTENTQYVTVAEYRSCITLLRTYKDALYGCCNNDERQSWRARALNHLSKATSFHCHRAKPADFRQFKSACQQLQHSINSVSREGQLINVA